Protein AF-A0A9D7AEM4-F1 (afdb_monomer_lite)

Sequence (130 aa):
NNSVTGILNKIYQEFGVHLTKQLSFRFASVSEAIKITQKLISDSPTKIGEFNVEKVEDMNNGIDGLPPTSGIRLMTKNGRIIVRPSGTEPKLKCYLEVITKPGNPQTNQAIAIQELDSLAKSVHQLLTTI

pLDDT: mean 96.38, std 3.58, range [65.12, 98.81]

Radius of gyration: 16.23 Å; chains: 1; bounding box: 40×34×40 Å

Secondary structure (DSSP, 8-state):
--SHHHHHHHHHHHH--EEEEEEEEE-S-HHHHHHHHHHHHHS--SEETTEEEEEEEEGGG-BTTB---S-EEEEETTEEEEEEE-SSSSEEEEEEEEE--SS-HHHHHHHHHHHHHHHHHHHHHHHHH-

Foldseek 3Di:
DPDPVVVVQVCCQAANDKDKDKDKDADPDLVVLLVLQVCCLVPPDCDQQPWGFPDKDQQQPPDPPGHRDRWIWTDTPFWIWIWHRPNPHRMIMIMTIGTDGRRRNVVRVVVRVVVRVSNVVSVVVVSVVD

Structure (mmCIF, N/CA/C/O backbone):
data_AF-A0A9D7AEM4-F1
#
_entry.id   AF-A0A9D7AEM4-F1
#
loo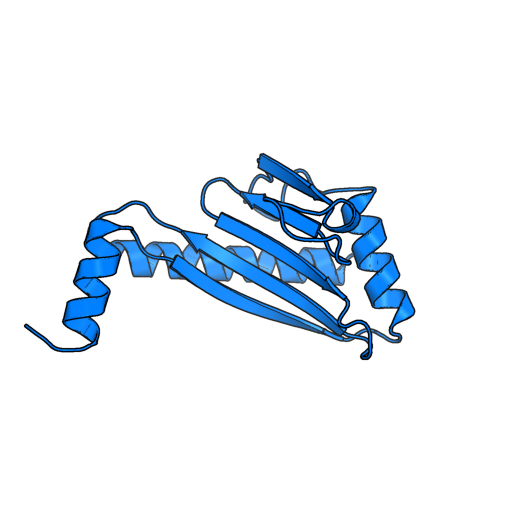p_
_atom_site.group_PDB
_atom_site.id
_atom_site.type_symbol
_atom_site.label_atom_id
_atom_site.label_alt_id
_atom_site.label_comp_id
_atom_site.label_asym_id
_atom_site.label_entity_id
_atom_site.label_seq_id
_atom_site.pdbx_PDB_ins_code
_atom_site.Cartn_x
_atom_site.Cartn_y
_atom_site.Cartn_z
_atom_site.occupancy
_atom_site.B_iso_or_equiv
_atom_site.auth_seq_id
_atom_site.auth_comp_id
_atom_site.auth_asym_id
_atom_site.auth_atom_id
_atom_site.pdbx_PDB_model_num
ATOM 1 N N . ASN A 1 1 ? -17.229 17.658 22.893 1.00 65.12 1 ASN A N 1
ATOM 2 C CA . ASN A 1 1 ? -15.781 17.945 22.906 1.00 65.12 1 ASN A CA 1
ATOM 3 C C . ASN A 1 1 ? -15.349 18.243 21.474 1.00 65.12 1 ASN A C 1
ATOM 5 O O . ASN A 1 1 ? -15.470 17.350 20.643 1.00 65.12 1 ASN A O 1
ATOM 9 N N . ASN A 1 2 ? -14.960 19.489 21.181 1.00 87.38 2 ASN A N 1
ATOM 10 C CA . ASN A 1 2 ? -14.613 19.971 19.831 1.00 87.38 2 ASN A CA 1
ATOM 11 C C . ASN A 1 2 ? -13.093 20.104 19.635 1.00 87.38 2 ASN A C 1
ATOM 13 O O . ASN A 1 2 ? -12.639 20.846 18.771 1.00 87.38 2 ASN A O 1
ATOM 17 N N . SER A 1 3 ? -12.291 19.418 20.453 1.00 96.38 3 SER A N 1
ATOM 18 C CA . SER A 1 3 ? -10.854 19.328 20.206 1.00 96.38 3 SER A CA 1
ATOM 19 C C . SER A 1 3 ? -10.576 18.576 18.902 1.00 96.38 3 SER A C 1
ATOM 21 O O . SER A 1 3 ? -11.360 17.716 18.495 1.00 96.38 3 SER A O 1
ATOM 23 N N . VAL A 1 4 ? -9.426 18.853 18.281 1.00 96.06 4 VAL A N 1
ATOM 24 C CA . VAL A 1 4 ? -8.947 18.122 17.094 1.00 96.06 4 VAL A CA 1
ATOM 25 C C . VAL A 1 4 ? -8.972 16.614 17.347 1.00 96.06 4 VAL A C 1
ATOM 27 O O . VAL A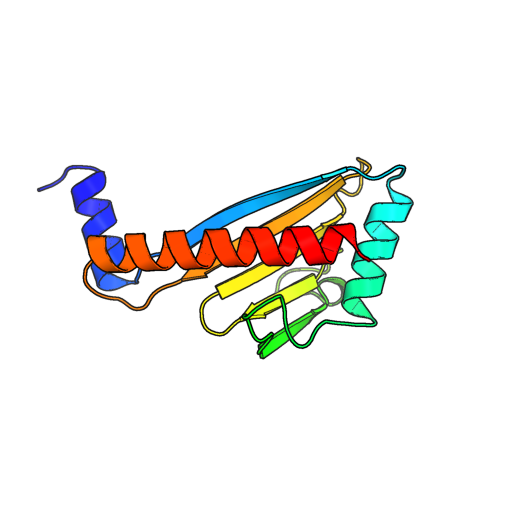 1 4 ? -9.559 15.867 16.572 1.00 96.06 4 VAL A O 1
ATOM 30 N N . THR A 1 5 ? -8.439 16.166 18.487 1.00 94.56 5 THR A N 1
ATOM 31 C CA . THR A 1 5 ? -8.463 14.754 18.893 1.00 94.56 5 THR A CA 1
ATOM 32 C C . THR A 1 5 ? -9.884 14.216 19.058 1.00 94.56 5 THR A C 1
ATOM 34 O O . THR A 1 5 ? -10.166 13.092 18.661 1.00 94.56 5 THR A O 1
ATOM 37 N N . GLY A 1 6 ? -10.802 15.006 19.622 1.00 96.19 6 GLY A N 1
ATOM 38 C CA . GLY A 1 6 ? -12.201 14.609 19.778 1.00 96.19 6 GLY A CA 1
ATOM 39 C C . GLY A 1 6 ? -12.914 14.425 18.438 1.00 96.19 6 GLY A C 1
ATOM 40 O O . GLY A 1 6 ? -13.682 13.479 18.287 1.00 96.19 6 GLY A O 1
ATOM 41 N N . ILE A 1 7 ? -12.639 15.293 17.463 1.00 96.50 7 ILE A N 1
ATOM 42 C CA . ILE A 1 7 ? -13.185 15.189 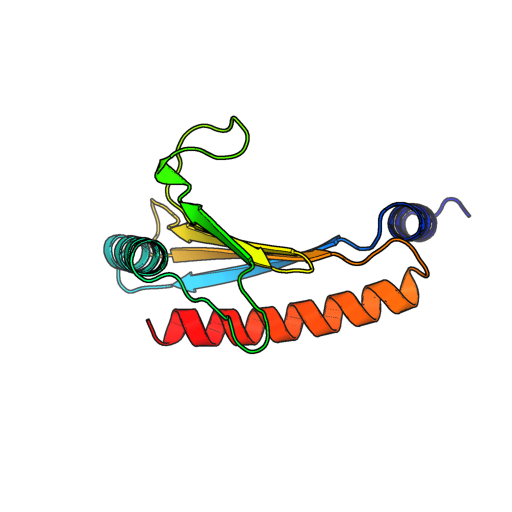16.103 1.00 96.50 7 ILE A CA 1
ATOM 43 C C . ILE A 1 7 ? -12.565 13.998 15.365 1.00 96.50 7 ILE A C 1
ATOM 45 O O . ILE A 1 7 ? -13.302 13.198 14.797 1.00 96.50 7 ILE A O 1
ATOM 49 N N . LEU A 1 8 ? -11.243 13.817 15.440 1.00 95.25 8 LEU A N 1
ATOM 50 C CA . LEU A 1 8 ? -10.565 12.655 14.855 1.00 95.25 8 LEU A CA 1
ATOM 51 C C . LEU A 1 8 ? -11.105 11.340 15.421 1.00 95.25 8 LEU A C 1
ATOM 53 O O . LEU A 1 8 ? -11.395 10.424 14.662 1.00 95.25 8 LEU A O 1
ATOM 57 N N . ASN A 1 9 ? -11.325 11.262 16.734 1.00 96.12 9 ASN A N 1
ATOM 58 C CA . ASN A 1 9 ? -11.910 10.076 17.355 1.00 96.12 9 ASN A CA 1
ATOM 59 C C . ASN A 1 9 ? -13.328 9.791 16.845 1.00 96.12 9 ASN A C 1
ATOM 61 O O . ASN A 1 9 ? -13.667 8.629 16.667 1.00 96.12 9 ASN A O 1
ATOM 65 N N . LYS A 1 10 ? -14.144 10.815 16.565 1.00 96.75 10 LYS A N 1
ATOM 66 C CA . LYS A 1 10 ? -15.466 10.610 15.948 1.00 96.75 10 LYS A CA 1
ATOM 67 C C . LYS A 1 10 ? -15.349 10.057 14.527 1.00 96.75 10 LYS A C 1
ATOM 69 O O . LYS A 1 10 ? -16.057 9.114 14.201 1.00 96.75 10 LYS A O 1
ATOM 74 N N . ILE A 1 11 ? -14.421 10.583 13.725 1.00 96.81 11 ILE A N 1
ATOM 75 C CA . ILE A 1 11 ? -14.142 10.069 12.374 1.00 96.81 11 ILE A CA 1
ATOM 76 C C . ILE A 1 11 ? -13.692 8.606 12.450 1.00 96.81 11 ILE A C 1
ATOM 78 O O . ILE A 1 11 ? -14.235 7.759 11.750 1.00 96.81 11 ILE A O 1
ATOM 82 N N . TYR A 1 12 ? -12.757 8.283 13.347 1.00 97.19 12 TYR A N 1
ATOM 83 C CA . TYR A 1 12 ? -12.298 6.908 13.551 1.00 97.19 12 TYR A CA 1
ATOM 84 C C . TYR A 1 12 ? -13.396 5.981 14.060 1.00 97.19 12 TYR A C 1
ATOM 86 O O . TYR A 1 12 ? -13.407 4.797 13.732 1.00 97.19 12 TYR A O 1
ATOM 94 N N . GLN A 1 13 ? -14.323 6.510 14.853 1.00 97.75 13 GLN A N 1
ATOM 95 C CA . GLN A 1 13 ? -15.457 5.741 15.329 1.00 97.75 13 GLN A CA 1
ATOM 96 C C . GLN 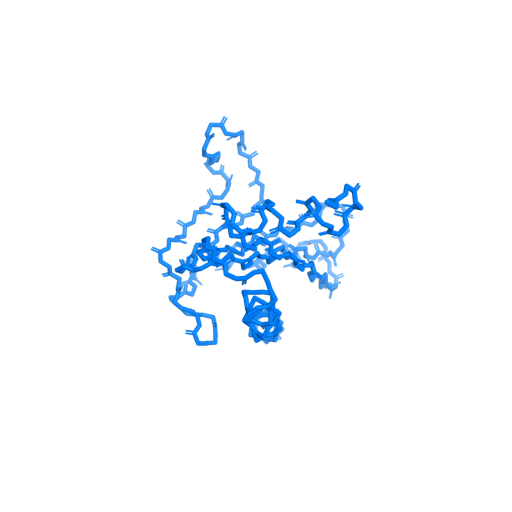A 1 13 ? -16.436 5.409 14.205 1.00 97.75 13 GLN A C 1
ATOM 98 O O . GLN A 1 13 ? -16.937 4.289 14.172 1.00 97.75 13 GLN A O 1
ATOM 103 N N . GLU A 1 14 ? -16.693 6.352 13.301 1.00 98.00 14 GLU A N 1
ATOM 104 C CA . GLU A 1 14 ? -17.669 6.208 12.218 1.00 98.00 14 GLU A CA 1
ATOM 105 C C . GLU A 1 14 ? -17.119 5.441 11.010 1.00 98.00 14 GLU A C 1
ATOM 107 O O . GLU A 1 14 ? -17.815 4.598 10.450 1.00 98.00 14 GLU A O 1
ATOM 112 N N . PHE A 1 15 ? -15.863 5.689 10.637 1.00 97.38 15 PHE A N 1
ATOM 113 C CA . PHE A 1 15 ? -15.268 5.171 9.400 1.00 97.38 15 PHE A CA 1
ATOM 114 C C . PHE A 1 15 ? -14.135 4.173 9.633 1.00 97.38 15 PHE A C 1
ATOM 116 O O . PHE A 1 15 ? -13.688 3.522 8.694 1.00 97.38 15 PHE A O 1
ATOM 123 N N . GLY A 1 16 ? -13.703 4.007 10.883 1.00 97.75 16 GLY A N 1
ATOM 124 C CA . GLY A 1 16 ? -12.517 3.234 11.214 1.00 97.75 16 GLY A CA 1
ATOM 125 C C . GLY A 1 16 ? -11.243 4.073 11.165 1.00 97.75 16 GLY A C 1
ATOM 126 O O . GLY A 1 16 ? -11.199 5.206 10.682 1.00 97.75 16 GLY A O 1
ATOM 127 N N . VAL A 1 17 ? -10.177 3.517 11.724 1.00 98.00 17 VAL A N 1
ATOM 128 C CA . VAL A 1 17 ? -8.845 4.125 11.696 1.00 98.00 17 VAL A CA 1
ATOM 129 C C . VAL A 1 17 ? -8.164 3.775 10.381 1.00 98.00 17 VAL A C 1
ATOM 131 O O . VAL A 1 17 ? -8.096 2.598 10.045 1.00 98.00 17 VAL A O 1
ATOM 134 N N . HIS A 1 18 ? -7.603 4.781 9.710 1.00 97.56 18 HIS A N 1
ATOM 135 C CA . HIS A 1 18 ? -6.700 4.637 8.569 1.00 97.56 18 HIS A CA 1
ATOM 136 C C . HIS A 1 18 ? -5.313 5.130 8.986 1.00 97.56 18 HIS A C 1
ATOM 138 O O . HIS A 1 18 ? -5.114 6.333 9.161 1.00 97.56 18 HIS A O 1
ATOM 144 N N . LEU A 1 19 ? -4.358 4.220 9.179 1.00 97.81 19 LEU A N 1
ATOM 145 C CA . LEU A 1 19 ? -2.971 4.585 9.462 1.00 97.81 19 LEU A CA 1
ATOM 146 C C . LEU A 1 19 ? -2.088 4.297 8.268 1.00 97.81 19 LEU A C 1
ATOM 148 O O . LEU A 1 19 ? -2.144 3.223 7.677 1.00 97.81 19 LEU A O 1
ATOM 152 N N . THR A 1 20 ? -1.214 5.251 7.968 1.00 98.25 20 THR A N 1
ATOM 153 C CA . THR A 1 20 ? -0.272 5.142 6.861 1.00 98.25 20 THR A CA 1
ATOM 154 C C . THR A 1 20 ? 1.166 5.261 7.334 1.00 98.25 20 THR A C 1
ATOM 156 O O . THR A 1 20 ? 1.466 6.066 8.216 1.00 98.25 20 THR A O 1
ATOM 159 N N . LYS A 1 21 ? 2.076 4.530 6.689 1.00 98.56 21 LYS A N 1
ATOM 160 C CA . LYS A 1 21 ? 3.527 4.660 6.877 1.00 98.56 21 LYS A CA 1
ATOM 161 C C . LYS A 1 21 ? 4.210 4.664 5.521 1.00 98.56 21 LYS A C 1
ATOM 163 O O . LYS A 1 21 ? 3.809 3.936 4.620 1.00 98.56 21 LYS A O 1
ATOM 168 N N . GLN A 1 22 ? 5.251 5.473 5.375 1.00 98.06 22 GLN A N 1
ATOM 169 C CA . GLN A 1 22 ? 6.093 5.453 4.184 1.00 98.06 22 GLN A CA 1
ATOM 170 C C . GLN A 1 22 ? 7.437 4.823 4.530 1.00 98.06 22 GLN A C 1
ATOM 172 O O . GLN A 1 22 ? 8.076 5.218 5.504 1.00 98.06 22 GLN A O 1
ATOM 177 N N . LEU A 1 23 ? 7.880 3.892 3.695 1.00 98.19 23 LEU A N 1
ATOM 178 C CA . LEU A 1 23 ? 9.251 3.407 3.660 1.00 98.19 23 LEU A CA 1
ATOM 179 C C . LEU A 1 23 ? 9.938 3.950 2.405 1.00 98.19 23 LEU A C 1
ATOM 181 O O . LEU A 1 23 ? 9.319 4.082 1.348 1.00 98.19 23 LEU A O 1
ATOM 185 N N . SER A 1 24 ? 11.225 4.257 2.520 1.00 96.81 24 SER A N 1
ATOM 186 C CA . SER A 1 24 ? 12.053 4.675 1.393 1.00 96.81 24 SER A CA 1
ATOM 187 C C . SER A 1 24 ? 13.328 3.851 1.391 1.00 96.81 24 SER A C 1
ATOM 189 O O . SER A 1 24 ? 14.096 3.894 2.347 1.00 96.81 24 SER A O 1
ATOM 191 N N . PHE A 1 25 ? 13.571 3.155 0.290 1.00 96.75 25 PHE A N 1
ATOM 192 C CA . PHE A 1 25 ? 14.767 2.349 0.074 1.00 96.75 25 PHE A CA 1
ATOM 193 C C . PHE A 1 25 ? 15.662 3.071 -0.917 1.00 96.75 25 PHE A C 1
ATOM 195 O O . PHE A 1 25 ? 15.160 3.679 -1.864 1.00 96.75 25 PHE A O 1
ATOM 202 N N . ARG A 1 26 ? 16.973 3.028 -0.694 1.00 95.62 26 ARG A N 1
ATOM 203 C CA . ARG A 1 26 ? 17.965 3.592 -1.607 1.00 95.62 26 ARG A CA 1
ATOM 204 C C . ARG A 1 26 ? 18.741 2.454 -2.254 1.00 95.62 26 ARG A C 1
ATOM 206 O O . ARG A 1 26 ? 19.176 1.544 -1.561 1.00 95.62 26 ARG A O 1
ATOM 213 N N . PHE A 1 27 ? 18.912 2.555 -3.563 1.00 93.94 27 PHE A N 1
ATOM 214 C CA . PHE A 1 27 ? 19.601 1.579 -4.402 1.00 93.94 27 PHE A CA 1
ATOM 215 C C . PHE A 1 27 ? 20.846 2.201 -5.037 1.00 93.94 27 PHE A C 1
ATOM 217 O O . PHE A 1 27 ? 21.092 3.403 -4.885 1.00 93.94 27 PHE A O 1
ATOM 224 N N . ALA A 1 28 ? 21.639 1.398 -5.749 1.00 94.25 28 ALA A N 1
ATOM 225 C CA . ALA A 1 28 ? 22.834 1.894 -6.423 1.00 94.25 28 ALA A CA 1
ATOM 226 C C . ALA A 1 28 ? 22.479 2.764 -7.639 1.00 94.25 28 ALA A C 1
ATOM 228 O O . ALA A 1 28 ? 23.234 3.666 -8.001 1.00 94.25 28 ALA A O 1
ATOM 229 N N . SER A 1 29 ? 21.319 2.532 -8.265 1.00 96.12 29 SER A N 1
ATOM 230 C CA . SER A 1 29 ? 20.875 3.296 -9.434 1.00 96.12 29 SER A CA 1
ATOM 231 C C . SER A 1 29 ? 19.353 3.427 -9.541 1.00 96.12 29 SER A C 1
ATOM 233 O O . SER A 1 29 ? 18.592 2.667 -8.942 1.00 96.12 29 SER A O 1
ATOM 235 N N . VAL A 1 30 ? 18.899 4.389 -10.352 1.00 96.00 30 VAL A N 1
ATOM 236 C CA . VAL A 1 30 ? 17.480 4.530 -10.736 1.00 96.00 30 VAL A CA 1
ATOM 237 C C . VAL A 1 30 ? 16.984 3.253 -11.421 1.00 96.00 30 VAL A C 1
ATOM 239 O O . VAL A 1 30 ? 15.906 2.754 -11.103 1.00 96.00 30 VAL A O 1
ATOM 242 N N . SER A 1 31 ? 17.797 2.686 -12.316 1.00 95.62 31 SER A N 1
ATOM 243 C CA . SER A 1 31 ? 17.471 1.467 -13.060 1.00 95.62 31 SER A CA 1
ATOM 244 C C . SER A 1 31 ? 17.249 0.258 -12.152 1.00 95.62 31 SER A C 1
ATOM 246 O O . SER A 1 31 ? 16.418 -0.588 -12.461 1.00 95.62 31 SER A O 1
ATOM 248 N N . GLU A 1 32 ? 17.958 0.167 -11.029 1.00 94.88 32 GLU A N 1
ATOM 249 C CA . GLU A 1 32 ? 17.768 -0.904 -10.047 1.00 94.88 32 GLU A CA 1
ATOM 250 C C . GLU A 1 32 ? 16.406 -0.800 -9.347 1.00 94.88 32 GLU A C 1
ATOM 252 O O . GLU A 1 32 ? 15.667 -1.781 -9.302 1.00 94.88 32 GLU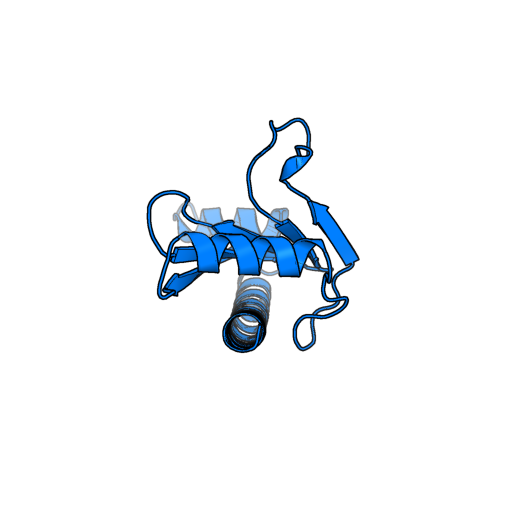 A O 1
ATOM 257 N N . ALA A 1 33 ? 16.000 0.401 -8.917 1.00 95.25 33 ALA A N 1
ATOM 258 C CA . ALA A 1 33 ? 14.669 0.621 -8.343 1.00 95.25 33 ALA A CA 1
ATOM 259 C C . ALA A 1 33 ? 13.537 0.290 -9.343 1.00 95.25 33 ALA A C 1
ATOM 261 O O . ALA A 1 33 ? 12.501 -0.268 -8.965 1.00 95.25 33 ALA A O 1
ATOM 262 N N . ILE A 1 34 ? 13.742 0.595 -10.631 1.00 94.81 34 ILE A N 1
ATOM 263 C CA . ILE A 1 34 ? 12.811 0.224 -11.708 1.00 94.81 34 ILE A CA 1
ATOM 264 C C . ILE A 1 34 ? 12.745 -1.302 -11.862 1.00 94.81 34 ILE A C 1
ATOM 266 O O . ILE A 1 34 ? 11.647 -1.857 -11.874 1.00 94.81 34 ILE A O 1
ATOM 270 N N . LYS A 1 35 ? 13.896 -1.988 -11.916 1.00 95.19 35 LYS A N 1
ATOM 271 C CA . LYS A 1 35 ? 13.970 -3.456 -12.034 1.00 95.19 35 LYS A CA 1
ATOM 272 C C . LYS A 1 35 ? 13.267 -4.168 -10.882 1.00 95.19 35 LYS A C 1
ATOM 274 O O . LYS A 1 35 ? 12.522 -5.110 -11.124 1.00 95.19 35 LYS A O 1
ATOM 279 N N . ILE A 1 36 ? 13.451 -3.702 -9.648 1.00 95.12 36 ILE A N 1
ATOM 280 C CA . ILE A 1 36 ? 12.774 -4.263 -8.468 1.00 95.12 36 ILE A CA 1
ATOM 281 C C . ILE A 1 36 ? 11.257 -4.122 -8.594 1.00 95.12 36 ILE A C 1
ATOM 283 O O . ILE A 1 36 ? 10.524 -5.076 -8.348 1.00 95.12 36 ILE A O 1
ATOM 287 N N . THR A 1 37 ? 10.777 -2.959 -9.043 1.00 95.38 37 THR A N 1
ATOM 288 C CA . THR A 1 37 ? 9.339 -2.750 -9.266 1.00 95.38 37 THR A CA 1
ATOM 289 C C . THR A 1 37 ? 8.799 -3.683 -10.355 1.00 95.38 37 THR A C 1
ATOM 291 O O . THR A 1 37 ? 7.746 -4.283 -10.179 1.00 95.38 37 THR A O 1
ATOM 294 N N . GLN A 1 38 ? 9.531 -3.862 -11.458 1.00 95.31 38 GLN A N 1
ATOM 295 C CA . GLN A 1 38 ? 9.157 -4.793 -12.532 1.00 95.31 38 GLN A CA 1
ATOM 296 C C . GLN A 1 38 ? 9.162 -6.256 -12.066 1.00 95.31 38 GLN A C 1
ATOM 298 O O . GLN A 1 38 ? 8.279 -7.028 -12.443 1.00 95.31 38 GLN A O 1
ATOM 303 N N . LYS A 1 39 ? 10.121 -6.641 -11.217 1.00 95.94 39 LYS A N 1
ATOM 304 C CA . LYS A 1 39 ? 10.173 -7.975 -10.608 1.00 95.94 39 LYS A CA 1
ATOM 305 C C . LYS A 1 39 ? 8.966 -8.219 -9.704 1.00 95.94 39 LYS A C 1
ATOM 307 O O . LYS A 1 39 ? 8.332 -9.251 -9.837 1.00 95.94 39 LYS A O 1
ATOM 312 N N . LEU A 1 40 ? 8.573 -7.243 -8.884 1.00 96.44 40 LEU A N 1
ATOM 313 C CA . LEU A 1 40 ? 7.347 -7.335 -8.079 1.00 96.44 40 LEU A CA 1
ATOM 314 C C . LEU A 1 40 ? 6.078 -7.488 -8.927 1.00 96.44 40 LEU A C 1
ATOM 316 O O . LEU A 1 40 ? 5.145 -8.149 -8.490 1.00 96.44 40 LEU A O 1
ATOM 320 N N . ILE A 1 41 ? 6.018 -6.874 -10.112 1.00 96.31 41 ILE A N 1
ATOM 321 C CA . ILE A 1 41 ? 4.871 -7.006 -11.028 1.00 96.31 41 ILE A CA 1
ATOM 322 C C . ILE A 1 41 ? 4.848 -8.388 -11.691 1.00 96.31 41 ILE A C 1
ATOM 324 O O . ILE A 1 41 ? 3.790 -8.997 -11.801 1.00 96.31 41 ILE A O 1
ATOM 328 N N . SER A 1 42 ? 6.004 -8.879 -12.139 1.00 96.12 42 SER A N 1
ATOM 329 C CA . SER A 1 42 ? 6.105 -10.155 -12.866 1.00 96.12 42 SER A CA 1
ATOM 330 C C . SER A 1 42 ? 6.065 -11.389 -11.963 1.00 96.12 42 SER A C 1
ATOM 332 O O . SER A 1 42 ? 5.562 -12.425 -12.386 1.00 96.12 42 SER A O 1
ATOM 334 N N . ASP A 1 43 ? 6.554 -11.272 -10.731 1.00 96.31 43 ASP A N 1
ATOM 335 C CA . ASP A 1 43 ? 6.582 -12.322 -9.711 1.00 96.31 43 ASP A CA 1
ATOM 336 C C . ASP A 1 43 ? 5.987 -11.774 -8.408 1.00 96.31 43 ASP A C 1
ATOM 338 O O . ASP A 1 43 ? 6.673 -11.504 -7.416 1.00 96.31 43 ASP A O 1
ATOM 342 N N . SER A 1 44 ? 4.686 -11.479 -8.454 1.00 96.50 44 SER A N 1
ATOM 343 C CA . SER A 1 44 ? 3.998 -10.863 -7.325 1.00 96.50 44 SER A CA 1
ATOM 344 C C . SER A 1 44 ? 3.856 -11.828 -6.151 1.00 96.50 44 SER A C 1
ATOM 346 O O . SER A 1 44 ? 3.387 -12.956 -6.325 1.00 96.50 44 SER A O 1
ATOM 348 N N . PRO A 1 45 ? 4.172 -11.381 -4.923 1.00 96.19 45 PRO A N 1
ATOM 349 C CA . PRO A 1 45 ? 4.019 -12.226 -3.756 1.00 96.19 45 PRO A CA 1
ATOM 350 C C . PRO A 1 45 ? 2.538 -12.493 -3.475 1.00 96.19 45 PRO A C 1
ATOM 352 O O . PRO A 1 45 ? 1.712 -11.582 -3.491 1.00 96.19 45 PRO A O 1
ATOM 355 N N . THR A 1 46 ? 2.211 -13.732 -3.115 1.00 97.69 46 THR A N 1
ATOM 356 C CA . THR A 1 46 ? 0.893 -14.081 -2.557 1.00 97.69 46 THR A CA 1
ATOM 357 C C . THR A 1 46 ? 0.785 -13.740 -1.069 1.00 97.69 46 THR A C 1
ATOM 359 O O . THR A 1 46 ? -0.317 -13.661 -0.524 1.00 97.69 46 THR A O 1
ATOM 362 N N . LYS A 1 47 ? 1.927 -13.511 -0.402 1.00 97.56 47 LYS A N 1
ATOM 363 C CA . LYS A 1 47 ? 2.029 -13.106 1.004 1.00 97.56 47 LYS A CA 1
ATOM 364 C C . LYS A 1 47 ? 3.207 -12.175 1.252 1.00 97.56 47 LYS A C 1
ATOM 366 O O . LYS A 1 47 ? 4.266 -12.329 0.653 1.00 97.56 47 LYS A O 1
ATOM 371 N N . ILE A 1 48 ? 3.048 -11.272 2.211 1.00 97.50 48 ILE A N 1
ATOM 372 C CA . ILE A 1 48 ? 4.107 -10.401 2.721 1.00 97.50 48 ILE A CA 1
ATOM 373 C C . ILE A 1 48 ? 4.153 -10.591 4.231 1.00 97.50 48 ILE A C 1
ATOM 375 O O . ILE A 1 48 ? 3.309 -10.066 4.949 1.00 97.50 48 ILE A O 1
ATOM 379 N N . GLY A 1 49 ? 5.101 -11.395 4.714 1.00 96.00 49 GLY A N 1
ATOM 380 C CA . GLY A 1 49 ? 5.073 -11.877 6.097 1.00 96.00 49 GLY A CA 1
ATOM 381 C C . GLY A 1 49 ? 3.787 -12.663 6.373 1.00 96.00 49 GLY A C 1
ATOM 382 O O . GLY A 1 49 ? 3.482 -13.631 5.678 1.00 96.00 49 GLY A O 1
ATOM 383 N N . GLU A 1 50 ? 3.016 -12.224 7.365 1.00 96.44 50 GLU A N 1
ATOM 384 C CA . GLU A 1 50 ? 1.714 -12.809 7.723 1.00 96.44 50 GLU A CA 1
ATOM 385 C C . GLU A 1 50 ? 0.531 -12.277 6.891 1.00 96.44 50 GLU A C 1
ATOM 387 O O . GLU A 1 50 ? -0.570 -12.826 6.955 1.00 96.44 50 GLU A O 1
ATOM 392 N N . PHE A 1 51 ? 0.744 -11.236 6.081 1.00 98.19 51 PHE A N 1
ATOM 393 C CA . PHE A 1 51 ? -0.313 -10.570 5.324 1.00 98.19 51 PHE A CA 1
ATOM 394 C C . PHE A 1 51 ? -0.529 -11.252 3.972 1.00 98.19 51 PHE A C 1
ATOM 396 O O . PHE A 1 51 ? 0.361 -11.250 3.121 1.00 98.19 51 PHE A O 1
ATOM 403 N N . ASN A 1 52 ? -1.722 -11.804 3.745 1.00 98.44 52 ASN A N 1
ATOM 404 C CA . ASN A 1 52 ? -2.110 -12.302 2.424 1.00 98.44 52 ASN A CA 1
ATOM 405 C C . ASN A 1 52 ? -2.321 -11.133 1.454 1.00 98.44 52 ASN A C 1
ATOM 407 O O . ASN A 1 52 ? -2.952 -10.132 1.806 1.00 98.44 52 ASN A O 1
ATOM 411 N N . VAL A 1 53 ? -1.832 -11.295 0.228 1.00 98.62 53 VAL A N 1
ATOM 412 C CA . VAL A 1 53 ? -2.127 -10.394 -0.886 1.00 98.62 53 VAL A CA 1
ATOM 413 C C . VAL A 1 53 ? -3.396 -10.898 -1.567 1.00 98.62 53 VAL A C 1
ATOM 415 O O . VAL A 1 53 ? -3.409 -11.972 -2.160 1.00 98.62 53 VAL A O 1
ATOM 418 N N . GLU A 1 54 ? -4.479 -10.135 -1.445 1.00 98.31 54 GLU A N 1
ATOM 419 C CA . GLU A 1 54 ? -5.801 -10.487 -1.982 1.00 98.31 54 GLU A CA 1
ATOM 420 C C . GLU A 1 54 ? -5.987 -10.006 -3.422 1.00 98.31 54 GLU A C 1
ATOM 422 O O . GLU A 1 54 ? -6.738 -10.601 -4.194 1.00 98.31 54 GLU A O 1
ATOM 427 N N . LYS A 1 55 ? -5.295 -8.926 -3.797 1.00 98.19 55 LYS A N 1
ATOM 428 C CA . LYS A 1 55 ? -5.314 -8.387 -5.156 1.00 98.19 55 LYS A CA 1
ATOM 429 C C . LYS A 1 55 ? -3.971 -7.763 -5.494 1.00 98.19 55 LYS A C 1
ATOM 431 O O . LYS A 1 55 ? -3.386 -7.056 -4.676 1.00 98.19 55 LYS A O 1
ATOM 436 N N . VAL A 1 56 ? -3.529 -7.991 -6.721 1.00 98.31 56 VAL A N 1
ATOM 437 C CA . VAL A 1 56 ? -2.359 -7.354 -7.319 1.00 98.31 56 VAL A CA 1
ATOM 438 C C . VAL A 1 56 ? -2.837 -6.477 -8.463 1.00 98.31 56 VAL A C 1
ATOM 440 O O . VAL A 1 56 ? -3.615 -6.923 -9.304 1.00 98.31 56 VAL A O 1
ATOM 443 N N . GLU A 1 57 ? -2.372 -5.236 -8.505 1.00 98.06 57 GLU A N 1
ATOM 444 C CA . GLU A 1 57 ? -2.700 -4.291 -9.563 1.00 98.06 57 GLU A CA 1
ATOM 445 C C . GLU A 1 57 ? -1.426 -3.649 -10.105 1.00 98.06 57 GLU A C 1
ATOM 447 O O . GLU A 1 57 ? -0.711 -2.928 -9.401 1.00 98.06 57 GLU A O 1
ATOM 452 N N . ASP A 1 58 ? -1.158 -3.909 -11.382 1.00 97.88 58 ASP A N 1
ATOM 453 C CA . ASP A 1 58 ? -0.106 -3.242 -12.137 1.00 97.88 58 ASP A CA 1
ATOM 454 C C . ASP A 1 58 ? -0.556 -1.823 -12.506 1.00 97.88 58 ASP A C 1
ATOM 456 O O . ASP A 1 58 ? -1.460 -1.622 -13.323 1.00 97.88 58 ASP A O 1
ATOM 460 N N . MET A 1 59 ? 0.096 -0.825 -11.907 1.00 97.62 59 MET A N 1
ATOM 461 C CA . MET A 1 59 ? -0.264 0.580 -12.085 1.00 97.62 59 MET A CA 1
ATOM 462 C C . MET A 1 59 ? 0.112 1.111 -13.474 1.00 97.62 59 MET A C 1
ATOM 464 O O . MET A 1 59 ? -0.387 2.169 -13.870 1.00 97.62 59 MET A O 1
ATOM 468 N N . ASN A 1 60 ? 0.932 0.384 -14.246 1.00 96.50 60 ASN A N 1
ATOM 469 C CA . ASN A 1 60 ? 1.252 0.746 -15.629 1.00 96.50 60 ASN A CA 1
ATOM 470 C C . ASN A 1 60 ? 0.025 0.665 -16.553 1.00 96.50 60 ASN A C 1
ATOM 472 O O . ASN A 1 60 ? 0.042 1.253 -17.629 1.00 96.50 60 ASN A O 1
ATOM 476 N N . ASN A 1 61 ? -1.052 0.002 -16.126 1.00 97.12 61 ASN A N 1
ATOM 477 C CA . ASN A 1 61 ? -2.312 -0.060 -16.871 1.00 97.12 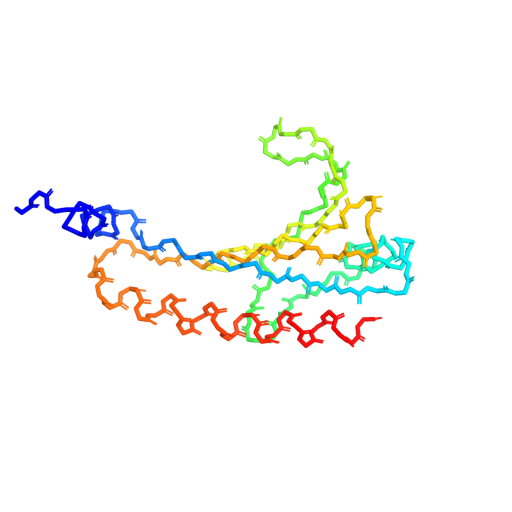61 ASN A CA 1
ATOM 478 C C . ASN A 1 61 ? -3.310 1.041 -16.467 1.00 97.12 61 ASN A C 1
ATOM 480 O O . ASN A 1 61 ? -4.371 1.163 -17.074 1.00 97.12 61 ASN A O 1
ATOM 484 N N . GLY A 1 62 ? -2.973 1.855 -15.459 1.00 96.94 62 GLY A N 1
ATOM 485 C CA . GLY A 1 62 ? -3.931 2.728 -14.781 1.00 96.94 62 GLY A CA 1
ATOM 486 C C . GLY A 1 62 ? -4.822 1.946 -13.808 1.00 96.94 62 GLY A C 1
ATOM 487 O O . GLY A 1 62 ? -5.039 0.746 -13.957 1.00 96.94 62 GLY A O 1
ATOM 488 N N . ILE A 1 63 ? -5.312 2.621 -12.767 1.00 96.38 63 ILE A N 1
ATOM 489 C CA . ILE A 1 63 ? -6.130 2.016 -11.699 1.00 96.38 63 ILE A CA 1
ATOM 490 C C . ILE A 1 63 ? -7.248 2.977 -11.301 1.00 96.38 63 ILE A C 1
ATOM 492 O O . ILE A 1 63 ? -7.009 4.174 -11.191 1.00 96.38 63 ILE A O 1
ATOM 496 N N . ASP A 1 64 ? -8.462 2.476 -11.075 1.00 95.06 64 ASP A N 1
ATOM 497 C CA . ASP A 1 64 ? -9.610 3.269 -10.597 1.00 95.06 64 ASP A CA 1
ATOM 498 C C . ASP A 1 64 ? -9.882 4.559 -11.409 1.00 95.06 64 ASP A C 1
ATOM 500 O O . ASP A 1 64 ? -10.237 5.599 -10.857 1.00 95.06 64 ASP A O 1
ATOM 504 N N . GLY A 1 65 ? -9.675 4.516 -12.731 1.00 95.62 65 GLY A N 1
ATOM 505 C CA . GLY A 1 65 ? -9.836 5.675 -13.623 1.00 95.62 65 GLY A CA 1
ATOM 506 C C . GLY A 1 65 ? -8.664 6.667 -13.618 1.00 95.62 65 GLY A C 1
ATOM 507 O O . GLY A 1 65 ? -8.711 7.670 -14.328 1.00 95.62 65 GLY A O 1
ATOM 508 N N . LEU A 1 66 ? -7.604 6.395 -12.853 1.00 95.38 66 LEU A N 1
ATOM 509 C CA . LEU A 1 66 ? -6.360 7.162 -12.869 1.00 95.38 66 LEU A CA 1
ATOM 510 C C . LEU A 1 66 ? -5.466 6.734 -14.041 1.00 95.38 66 LEU A C 1
ATOM 512 O O . LEU A 1 66 ? -5.435 5.548 -14.387 1.00 95.38 66 LEU A O 1
ATOM 516 N N . PRO A 1 67 ? -4.698 7.672 -14.630 1.00 97.44 67 PRO A N 1
ATOM 517 C CA . PRO A 1 67 ? -3.803 7.356 -15.733 1.00 97.44 67 PRO A CA 1
ATOM 518 C C . PRO A 1 67 ? -2.690 6.382 -15.309 1.00 97.44 67 PRO A C 1
ATOM 520 O O . PRO A 1 67 ? -2.319 6.337 -14.129 1.00 97.44 67 PRO A O 1
ATOM 523 N N . PRO A 1 68 ? -2.109 5.649 -16.274 1.00 97.56 68 PRO A N 1
ATOM 524 C CA . PRO A 1 68 ? -0.916 4.840 -16.075 1.00 97.56 68 PRO A CA 1
ATOM 525 C C . PRO A 1 68 ? 0.199 5.546 -15.308 1.00 97.56 68 PRO A C 1
ATOM 527 O O . PRO A 1 68 ? 0.568 6.685 -15.597 1.00 97.56 68 PRO A O 1
ATOM 530 N N . THR A 1 69 ? 0.797 4.832 -14.360 1.00 94.69 69 THR A N 1
ATOM 531 C CA . THR A 1 69 ? 2.020 5.258 -13.683 1.00 94.69 69 THR A CA 1
ATOM 532 C C . THR A 1 69 ? 2.863 4.050 -13.306 1.00 94.69 69 THR A C 1
ATOM 534 O O . THR A 1 69 ? 2.338 3.012 -12.926 1.00 94.69 69 THR A O 1
ATOM 537 N N . SER A 1 70 ? 4.187 4.214 -13.287 1.00 94.56 70 SER A N 1
ATOM 538 C CA . SER A 1 70 ? 5.077 3.172 -12.776 1.00 94.56 70 SER A CA 1
ATOM 539 C C . SER A 1 70 ? 4.777 2.870 -11.305 1.00 94.56 70 SER A C 1
ATOM 541 O O . SER A 1 70 ? 4.779 3.779 -10.460 1.00 94.56 70 SER A O 1
ATOM 543 N N . GLY A 1 71 ? 4.497 1.599 -11.022 1.00 97.06 71 GLY A N 1
ATOM 544 C CA . GLY A 1 71 ? 4.225 1.102 -9.684 1.00 97.06 71 GLY A CA 1
ATOM 545 C C . GLY A 1 71 ? 3.406 -0.179 -9.663 1.00 97.06 71 GLY A C 1
ATOM 546 O O . GLY A 1 71 ? 2.898 -0.638 -10.683 1.00 97.06 71 GLY A O 1
ATOM 547 N N . ILE A 1 72 ? 3.247 -0.713 -8.462 1.00 98.31 72 ILE A N 1
ATOM 548 C CA . ILE A 1 72 ? 2.372 -1.841 -8.155 1.00 98.31 72 ILE A CA 1
ATOM 549 C C . ILE A 1 72 ? 1.568 -1.517 -6.898 1.00 98.31 72 ILE A C 1
ATOM 551 O O . ILE A 1 72 ? 2.111 -0.955 -5.940 1.00 98.31 72 ILE A O 1
ATOM 555 N N . ARG A 1 73 ? 0.277 -1.864 -6.901 1.00 98.56 73 ARG A N 1
ATOM 556 C CA . ARG A 1 73 ? -0.602 -1.801 -5.730 1.00 98.56 73 ARG A CA 1
ATOM 557 C C . ARG A 1 73 ? -0.994 -3.217 -5.322 1.00 98.56 73 ARG A C 1
ATOM 559 O O . ARG A 1 73 ? -1.531 -3.975 -6.121 1.00 98.56 73 ARG A O 1
ATOM 566 N N . LEU A 1 74 ? -0.708 -3.564 -4.075 1.00 98.56 74 LEU A N 1
ATOM 567 C CA . LEU A 1 74 ? -1.056 -4.841 -3.462 1.00 98.56 74 LEU A CA 1
ATOM 568 C C . LEU A 1 74 ? -2.124 -4.579 -2.407 1.00 98.56 74 LEU A C 1
ATOM 570 O O . LEU A 1 74 ? -1.892 -3.805 -1.478 1.00 98.56 74 LEU A O 1
ATOM 574 N N . MET A 1 75 ? -3.284 -5.205 -2.550 1.00 98.44 75 MET A N 1
ATOM 575 C CA . MET A 1 75 ? -4.371 -5.115 -1.580 1.00 98.44 75 MET A CA 1
ATOM 576 C C . MET A 1 75 ? -4.247 -6.258 -0.580 1.00 98.44 75 MET A C 1
ATOM 578 O O . MET A 1 75 ? -4.016 -7.406 -0.962 1.00 98.44 75 MET A O 1
ATOM 582 N N . THR A 1 76 ? -4.420 -5.943 0.696 1.00 98.19 76 THR A N 1
ATOM 583 C CA . THR A 1 76 ? -4.551 -6.919 1.777 1.00 98.19 76 THR A CA 1
ATOM 584 C C . THR A 1 76 ? -5.947 -6.797 2.376 1.00 98.19 76 THR A C 1
ATOM 586 O O . THR A 1 76 ? -6.646 -5.807 2.149 1.00 98.19 76 THR A O 1
ATOM 589 N N . LYS A 1 77 ? -6.336 -7.769 3.204 1.00 97.00 77 LYS A N 1
ATOM 590 C CA . LYS A 1 77 ? -7.630 -7.762 3.900 1.00 97.00 77 LYS A CA 1
ATOM 591 C C . LYS A 1 77 ? -7.946 -6.437 4.607 1.00 97.00 77 LYS A C 1
ATOM 593 O O . LYS A 1 77 ? -9.088 -5.985 4.607 1.00 97.00 77 LYS A O 1
ATOM 598 N N . ASN A 1 78 ? -6.928 -5.843 5.230 1.00 96.25 78 ASN A N 1
ATOM 599 C CA . ASN A 1 78 ? -7.043 -4.654 6.071 1.00 96.25 78 ASN A CA 1
ATOM 600 C C . ASN A 1 78 ? -6.238 -3.478 5.503 1.00 96.25 78 ASN A C 1
ATOM 602 O O . ASN A 1 78 ? -5.771 -2.646 6.273 1.00 96.25 78 ASN A O 1
ATOM 606 N N . GLY A 1 79 ? -6.025 -3.379 4.189 1.00 97.31 79 GLY A N 1
ATOM 607 C CA . GLY A 1 79 ? -5.345 -2.210 3.635 1.00 97.31 79 GLY A CA 1
ATOM 608 C C . GLY A 1 79 ? -4.626 -2.454 2.322 1.00 97.31 79 GLY A C 1
ATOM 609 O O . GLY A 1 79 ? -5.070 -3.229 1.474 1.00 97.31 79 GLY A O 1
ATOM 610 N N . ARG A 1 80 ? -3.526 -1.727 2.118 1.00 98.38 80 ARG A N 1
ATOM 611 C CA . ARG A 1 80 ? -2.780 -1.772 0.857 1.00 98.38 80 ARG A CA 1
ATOM 612 C C . ARG A 1 80 ? -1.319 -1.384 1.004 1.00 98.38 80 ARG A C 1
ATOM 614 O O . ARG A 1 80 ? -0.919 -0.677 1.927 1.00 98.38 80 ARG A O 1
ATOM 621 N N . ILE A 1 81 ? -0.545 -1.816 0.020 1.00 98.75 81 ILE A N 1
ATOM 622 C CA . ILE A 1 81 ? 0.871 -1.518 -0.157 1.00 98.75 81 ILE A CA 1
ATOM 623 C C . ILE A 1 81 ? 1.034 -0.979 -1.573 1.00 98.75 81 ILE A C 1
ATOM 625 O O . ILE A 1 81 ? 0.597 -1.609 -2.533 1.00 98.75 81 ILE A O 1
ATOM 629 N N . ILE A 1 82 ? 1.659 0.183 -1.720 1.00 98.50 82 ILE A N 1
ATOM 630 C CA . ILE A 1 82 ? 1.968 0.774 -3.023 1.00 98.50 82 ILE A CA 1
ATOM 631 C C . ILE A 1 82 ? 3.475 0.929 -3.132 1.00 98.50 82 ILE A C 1
ATOM 633 O O . ILE A 1 82 ? 4.064 1.682 -2.360 1.00 98.50 82 ILE A O 1
ATOM 637 N N . VAL A 1 83 ? 4.088 0.269 -4.112 1.00 98.19 83 VAL A N 1
ATOM 638 C CA . VAL A 1 83 ? 5.529 0.359 -4.379 1.00 98.19 83 VAL A CA 1
ATOM 639 C C . VAL A 1 83 ? 5.749 1.116 -5.682 1.00 98.19 83 VAL A C 1
ATOM 641 O O . VAL A 1 83 ? 5.192 0.749 -6.716 1.00 98.19 83 VAL A O 1
ATOM 644 N N . ARG A 1 84 ? 6.545 2.192 -5.639 1.00 97.00 84 ARG A N 1
ATOM 645 C CA . ARG A 1 84 ? 6.833 3.046 -6.802 1.00 97.00 84 ARG A CA 1
ATOM 646 C C . ARG A 1 84 ? 8.304 3.464 -6.852 1.00 97.00 84 ARG A C 1
ATOM 648 O O . ARG A 1 84 ? 8.833 3.928 -5.835 1.00 97.00 84 ARG A O 1
ATOM 655 N N . PRO A 1 85 ? 8.970 3.384 -8.017 1.00 96.62 85 PRO A N 1
ATOM 656 C CA . PRO A 1 85 ? 10.282 3.989 -8.189 1.00 96.62 85 PRO A CA 1
ATOM 657 C C . PRO A 1 85 ? 10.137 5.515 -8.202 1.00 96.62 85 PRO A C 1
ATOM 659 O O . PRO A 1 85 ? 9.153 6.056 -8.705 1.00 96.62 85 PRO A O 1
ATOM 662 N N . SER A 1 86 ? 11.122 6.236 -7.663 1.00 92.81 86 SER A N 1
ATOM 663 C CA . SER A 1 86 ? 11.075 7.704 -7.615 1.00 92.81 86 SER A CA 1
ATOM 664 C C . SER A 1 86 ? 11.226 8.372 -8.991 1.00 92.81 86 SER A C 1
ATOM 666 O O . SER A 1 86 ? 10.993 9.573 -9.103 1.00 92.81 86 SER A O 1
ATOM 668 N N . GLY A 1 87 ? 11.658 7.636 -10.018 1.00 86.88 87 GLY A N 1
ATOM 669 C CA . GLY A 1 87 ? 11.843 8.115 -11.394 1.00 86.88 87 GLY A CA 1
ATOM 670 C C . GLY A 1 87 ? 13.113 8.940 -11.620 1.00 86.88 87 GLY A C 1
ATOM 671 O O . GLY A 1 87 ? 13.796 8.739 -12.616 1.00 86.88 87 GLY A O 1
ATOM 672 N N . THR A 1 88 ? 13.466 9.825 -10.689 1.00 91.25 88 THR A N 1
ATOM 673 C CA . THR A 1 88 ? 14.631 10.726 -10.806 1.00 91.25 88 THR A CA 1
ATOM 674 C C . THR A 1 88 ? 15.748 10.429 -9.810 1.00 91.25 88 THR A C 1
ATOM 676 O O . THR A 1 88 ? 16.892 10.816 -10.023 1.00 91.25 88 THR A O 1
ATOM 679 N N . GLU A 1 89 ? 15.438 9.720 -8.728 1.00 94.69 89 GLU A N 1
ATOM 680 C CA . GLU A 1 89 ? 16.397 9.328 -7.699 1.00 94.69 89 GLU A CA 1
ATOM 681 C C . GLU A 1 89 ? 16.515 7.800 -7.642 1.00 94.69 89 GLU A C 1
ATOM 683 O O . GLU A 1 89 ? 15.535 7.108 -7.940 1.00 94.69 89 GLU A O 1
ATOM 688 N N . PRO A 1 90 ? 17.669 7.250 -7.212 1.00 95.62 90 PRO A N 1
ATOM 689 C CA . PRO A 1 90 ? 17.851 5.817 -6.984 1.00 95.62 90 PRO A CA 1
ATOM 690 C C . PRO A 1 90 ? 17.121 5.382 -5.703 1.00 95.62 90 PRO A C 1
ATOM 692 O O . PRO A 1 90 ? 17.724 4.907 -4.741 1.00 95.62 90 PRO A O 1
ATOM 695 N N . LYS A 1 91 ? 15.811 5.636 -5.653 1.00 96.25 91 LYS A N 1
ATOM 696 C CA . LYS A 1 91 ? 14.940 5.396 -4.511 1.00 96.25 91 LYS A CA 1
ATOM 697 C C . LYS A 1 91 ? 13.679 4.659 -4.931 1.00 96.25 91 LYS A C 1
ATOM 699 O O . LYS A 1 91 ? 13.081 4.966 -5.964 1.00 96.25 91 LYS A O 1
ATOM 704 N N . LEU A 1 92 ? 13.238 3.764 -4.060 1.00 97.12 92 LEU A N 1
ATOM 705 C CA . LEU A 1 92 ? 11.941 3.106 -4.123 1.00 97.12 92 LEU A CA 1
ATOM 706 C C . LEU A 1 92 ? 11.107 3.580 -2.935 1.00 97.12 92 LEU A C 1
ATOM 708 O O . LEU A 1 92 ? 11.523 3.426 -1.785 1.00 97.12 92 LEU A O 1
ATOM 712 N N . LYS A 1 93 ? 9.950 4.179 -3.212 1.00 97.69 93 LYS A N 1
ATOM 713 C CA . LYS A 1 93 ? 9.000 4.605 -2.184 1.00 97.69 93 LYS A CA 1
ATOM 714 C C . LYS A 1 93 ? 7.941 3.529 -2.032 1.00 97.69 93 LYS A C 1
ATOM 716 O O . LYS A 1 93 ? 7.361 3.083 -3.021 1.00 97.69 93 LYS A O 1
ATOM 721 N N . CYS A 1 94 ? 7.696 3.133 -0.794 1.00 98.19 94 CYS A N 1
ATOM 722 C CA . CYS A 1 94 ? 6.653 2.190 -0.447 1.00 98.19 94 CYS A CA 1
ATOM 723 C C . CYS A 1 94 ? 5.685 2.846 0.539 1.00 98.19 94 CYS A C 1
ATOM 725 O O . CYS A 1 94 ? 6.097 3.307 1.603 1.00 98.19 94 CYS A O 1
ATOM 727 N N . TYR A 1 95 ? 4.411 2.916 0.171 1.00 98.44 95 TYR A N 1
ATOM 728 C CA . TYR A 1 95 ? 3.347 3.479 0.992 1.00 98.44 95 TYR A CA 1
ATOM 729 C C . TYR A 1 95 ? 2.495 2.342 1.531 1.00 98.44 95 TYR A C 1
ATOM 731 O O . TYR A 1 95 ? 1.953 1.551 0.763 1.00 98.44 95 TYR A O 1
ATOM 739 N N . LEU A 1 96 ? 2.401 2.273 2.848 1.00 98.81 96 LEU A N 1
ATOM 740 C CA . LEU A 1 96 ? 1.655 1.269 3.586 1.00 98.81 96 LEU A CA 1
ATOM 741 C C . LEU A 1 96 ? 0.418 1.930 4.165 1.00 98.81 96 LEU A C 1
ATOM 743 O O . LEU A 1 96 ? 0.516 3.041 4.688 1.00 98.81 96 LEU A O 1
ATOM 747 N N . GLU A 1 97 ? -0.707 1.239 4.111 1.00 98.75 97 GLU A N 1
ATOM 748 C CA . GLU A 1 97 ? -1.934 1.623 4.793 1.00 98.75 97 GLU A CA 1
ATOM 749 C C . GLU A 1 97 ? -2.516 0.405 5.503 1.00 98.75 97 GLU A C 1
ATOM 751 O O . GLU A 1 97 ? -2.620 -0.667 4.905 1.00 98.75 97 GLU A O 1
ATOM 756 N N . VAL A 1 98 ? -2.911 0.602 6.758 1.00 98.62 98 VAL A N 1
ATOM 757 C CA . VAL A 1 98 ? -3.756 -0.318 7.515 1.00 98.62 98 VAL A CA 1
ATOM 758 C C . VAL A 1 98 ? -5.046 0.402 7.874 1.00 98.62 98 VAL A C 1
ATOM 760 O O . VAL A 1 98 ? -5.023 1.530 8.376 1.00 98.62 98 VAL A O 1
ATOM 763 N N . ILE A 1 99 ? -6.163 -0.269 7.625 1.00 98.19 99 ILE A N 1
ATOM 764 C CA . ILE A 1 99 ? -7.509 0.187 7.932 1.00 98.19 99 ILE A CA 1
ATOM 765 C C . ILE A 1 99 ? -8.160 -0.750 8.946 1.00 98.19 99 ILE A C 1
ATOM 767 O O . ILE A 1 99 ? -8.003 -1.969 8.894 1.00 98.19 99 ILE A O 1
ATOM 771 N N . THR A 1 100 ? -8.928 -0.181 9.864 1.00 98.31 100 THR A N 1
ATOM 772 C CA . THR A 1 100 ? -9.765 -0.940 10.801 1.00 98.31 100 THR A CA 1
ATOM 773 C C . THR A 1 100 ? -11.232 -0.700 10.494 1.00 98.31 100 THR A C 1
ATOM 775 O O . THR A 1 100 ? -11.592 0.261 9.820 1.00 98.31 100 THR A O 1
ATOM 778 N N . LYS A 1 101 ? -12.104 -1.568 11.007 1.00 97.25 101 LYS A N 1
ATOM 779 C CA . LYS A 1 101 ? -13.546 -1.317 10.961 1.00 97.25 101 LYS A CA 1
ATOM 780 C C . LYS A 1 101 ? -13.919 -0.150 11.890 1.00 97.25 101 LYS A C 1
ATOM 782 O O . LYS A 1 101 ? -13.213 0.071 12.875 1.00 97.25 101 LYS A O 1
ATOM 787 N N . PRO A 1 102 ? -15.046 0.539 11.644 1.00 97.69 102 PRO A N 1
ATOM 788 C CA . PRO A 1 102 ? -15.646 1.470 12.603 1.00 97.69 102 PRO A CA 1
ATOM 789 C C . PRO A 1 102 ? -15.753 0.861 14.009 1.00 97.69 102 PRO A C 1
ATOM 791 O O . PRO A 1 102 ? -15.981 -0.344 14.148 1.00 97.69 102 PRO A O 1
ATOM 794 N N . GLY A 1 103 ? -15.578 1.663 15.061 1.00 96.06 103 GLY A N 1
ATOM 795 C CA . GLY A 1 103 ? -15.585 1.145 16.431 1.00 96.06 103 GLY A CA 1
ATOM 796 C C . GLY A 1 103 ? -14.869 2.023 17.451 1.00 96.06 103 GLY A C 1
ATOM 797 O O . GLY A 1 103 ? -14.799 3.237 17.308 1.00 96.06 103 GLY A O 1
ATOM 798 N N . ASN A 1 104 ? -14.357 1.418 18.524 1.00 97.56 104 ASN A N 1
ATOM 799 C CA . ASN A 1 104 ? -13.651 2.163 19.563 1.00 97.56 104 ASN A CA 1
ATOM 800 C C . ASN A 1 104 ? -12.328 2.737 19.009 1.00 97.56 104 ASN A C 1
ATOM 802 O O . ASN A 1 104 ? -11.446 1.952 18.652 1.00 97.56 104 ASN A O 1
ATOM 806 N N . PRO A 1 105 ? -12.141 4.072 18.975 1.00 96.19 105 PRO A N 1
ATOM 807 C CA . PRO A 1 105 ? -10.954 4.673 18.372 1.00 96.19 105 PRO A CA 1
ATOM 808 C C . PRO A 1 105 ? -9.647 4.251 19.040 1.00 96.19 105 PRO A C 1
ATOM 810 O O . PRO A 1 105 ? -8.677 3.979 18.344 1.00 96.19 105 PRO A O 1
ATOM 813 N N . GLN A 1 106 ? -9.611 4.153 20.370 1.00 96.06 106 GLN A N 1
ATOM 814 C CA . GLN A 1 106 ? -8.396 3.804 21.110 1.00 96.06 106 GLN A CA 1
ATOM 815 C C . GLN A 1 106 ? -7.968 2.361 20.824 1.00 96.06 106 GLN A C 1
ATOM 817 O O . GLN A 1 106 ? -6.803 2.109 20.516 1.00 96.06 106 GLN A O 1
ATOM 822 N N . THR A 1 107 ? -8.913 1.420 20.877 1.00 97.75 107 THR A N 1
ATOM 823 C CA . THR A 1 107 ? -8.658 0.012 20.547 1.00 97.75 107 THR A CA 1
ATOM 824 C C . THR A 1 107 ? -8.231 -0.140 19.090 1.00 97.75 107 THR A C 1
ATOM 826 O O . THR A 1 107 ? -7.223 -0.784 18.808 1.00 97.75 107 THR A O 1
ATOM 829 N N . ASN A 1 108 ? -8.952 0.496 18.165 1.00 97.88 108 ASN A N 1
ATOM 830 C CA . ASN A 1 108 ? -8.658 0.416 16.738 1.00 97.88 108 ASN A CA 1
ATOM 831 C C . ASN A 1 108 ? -7.296 1.026 16.391 1.00 97.88 108 ASN A C 1
ATOM 833 O O . ASN A 1 108 ? -6.569 0.470 15.574 1.00 97.88 108 ASN A O 1
ATOM 837 N N . GLN A 1 109 ? -6.917 2.136 17.028 1.00 97.75 109 GLN A N 1
ATOM 838 C CA . GLN A 1 109 ? -5.595 2.730 16.845 1.00 97.75 109 GLN A CA 1
ATOM 839 C C . GLN A 1 109 ? -4.488 1.785 17.304 1.00 97.75 109 GLN A C 1
ATOM 841 O O . GLN A 1 109 ? -3.518 1.606 16.574 1.00 97.75 109 GLN A O 1
ATOM 846 N N . ALA A 1 110 ? -4.631 1.155 18.473 1.00 98.06 110 ALA A N 1
ATOM 847 C CA . ALA A 1 110 ? -3.637 0.205 18.970 1.00 98.06 110 ALA A CA 1
ATOM 848 C C . ALA A 1 110 ? -3.452 -0.985 18.009 1.00 98.06 110 ALA A C 1
ATOM 850 O O . ALA A 1 110 ? -2.318 -1.332 17.678 1.00 98.06 110 ALA A O 1
ATOM 851 N N . ILE A 1 111 ? -4.557 -1.547 17.503 1.00 97.50 111 ILE A N 1
ATOM 852 C CA . ILE A 1 111 ? -4.538 -2.627 16.502 1.00 97.50 111 ILE A CA 1
ATOM 853 C C . ILE A 1 111 ? -3.850 -2.158 15.216 1.00 97.50 111 ILE A C 1
ATOM 855 O O . ILE A 1 111 ? -2.924 -2.810 14.739 1.00 97.50 111 ILE A O 1
ATOM 859 N N . ALA A 1 112 ? -4.258 -1.003 14.682 1.00 98.12 112 ALA A N 1
ATOM 860 C CA . ALA A 1 112 ? -3.709 -0.468 13.441 1.00 98.12 112 ALA A CA 1
ATOM 861 C C . ALA A 1 112 ? -2.204 -0.179 13.548 1.00 98.12 112 ALA A C 1
ATOM 863 O O . ALA A 1 112 ? -1.470 -0.441 12.600 1.00 98.12 112 ALA A O 1
ATOM 864 N N . ILE A 1 113 ? -1.727 0.333 14.690 1.00 98.50 113 ILE A N 1
ATOM 865 C CA . ILE A 1 113 ? -0.296 0.575 14.938 1.00 98.50 113 ILE A CA 1
ATOM 866 C C . ILE A 1 113 ? 0.477 -0.744 14.903 1.00 98.50 113 ILE A C 1
ATOM 868 O O . ILE A 1 113 ? 1.484 -0.846 14.202 1.00 98.50 113 ILE A O 1
ATOM 872 N N . GLN A 1 114 ? -0.006 -1.760 15.622 1.00 98.31 114 GLN A N 1
ATOM 873 C CA . GLN A 1 114 ? 0.648 -3.065 15.678 1.00 98.31 114 GLN A CA 1
ATOM 874 C C . GLN A 1 114 ? 0.709 -3.730 14.295 1.00 98.31 114 GLN A C 1
ATOM 876 O O . GLN A 1 114 ? 1.777 -4.191 13.884 1.00 98.31 114 GLN A O 1
ATOM 881 N N . GLU A 1 115 ? -0.409 -3.750 13.564 1.00 98.44 115 GLU A N 1
ATOM 882 C CA . GLU A 1 115 ? -0.465 -4.304 12.207 1.00 98.44 115 GLU A CA 1
ATOM 883 C C . GLU A 1 115 ? 0.451 -3.528 11.249 1.00 98.44 115 GLU A C 1
ATOM 885 O O . GLU A 1 115 ? 1.219 -4.138 10.505 1.00 98.44 115 GLU A O 1
ATOM 890 N N . LEU A 1 116 ? 0.442 -2.191 11.295 1.00 98.69 116 LEU A N 1
ATOM 891 C CA . LEU A 1 116 ? 1.256 -1.354 10.411 1.00 98.69 116 LEU A CA 1
ATOM 892 C C . LEU A 1 116 ? 2.757 -1.528 10.664 1.00 98.69 116 LEU A C 1
ATOM 894 O O . LEU A 1 116 ? 3.544 -1.534 9.715 1.00 98.69 116 LEU A O 1
ATOM 898 N N . ASP A 1 117 ? 3.171 -1.697 11.919 1.00 98.50 117 ASP A N 1
ATOM 899 C CA . ASP A 1 117 ? 4.568 -1.963 12.254 1.00 98.50 117 ASP A CA 1
ATOM 900 C C . ASP A 1 117 ? 5.012 -3.372 11.840 1.00 98.50 117 ASP A C 1
ATOM 902 O O . ASP A 1 117 ? 6.134 -3.525 11.344 1.00 98.50 117 ASP A O 1
ATOM 906 N N . SER A 1 118 ? 4.155 -4.391 11.982 1.00 98.44 118 SER A N 1
ATOM 907 C CA . SER A 1 118 ? 4.438 -5.743 11.469 1.00 98.44 118 SER A CA 1
ATOM 908 C C . SER A 1 118 ? 4.538 -5.753 9.940 1.00 98.44 118 SER A C 1
ATOM 910 O O . SER A 1 118 ? 5.493 -6.290 9.363 1.00 98.44 118 SER A O 1
ATOM 912 N N . LEU A 1 119 ? 3.606 -5.071 9.269 1.00 98.62 119 LEU A N 1
ATOM 913 C CA . LEU A 1 119 ? 3.605 -4.932 7.820 1.00 98.62 119 LEU A CA 1
ATOM 914 C C . LEU A 1 119 ? 4.860 -4.204 7.336 1.00 98.62 119 LEU A C 1
ATOM 916 O O . LEU A 1 119 ? 5.513 -4.655 6.397 1.00 98.62 119 LEU A O 1
ATOM 920 N N . ALA A 1 120 ? 5.248 -3.117 8.006 1.00 98.56 120 ALA A N 1
ATOM 921 C CA . ALA A 1 120 ? 6.448 -2.365 7.662 1.00 98.56 120 ALA A CA 1
ATOM 922 C C . ALA A 1 120 ? 7.722 -3.209 7.760 1.00 98.56 120 ALA A C 1
ATOM 924 O O . ALA A 1 120 ? 8.570 -3.130 6.871 1.00 98.56 120 ALA A O 1
ATOM 925 N N . LYS A 1 121 ? 7.850 -4.044 8.798 1.00 98.50 121 LYS A N 1
ATOM 926 C CA . LYS A 1 121 ? 8.974 -4.984 8.934 1.00 98.50 121 LYS A CA 1
ATOM 927 C C . LYS A 1 121 ? 8.983 -6.011 7.803 1.00 98.50 121 LYS A C 1
ATOM 929 O O . LYS A 1 121 ? 10.023 -6.222 7.187 1.00 98.50 121 LYS A O 1
ATOM 934 N N . SER A 1 122 ? 7.825 -6.592 7.494 1.00 98.19 122 SER A N 1
ATOM 935 C CA . SER A 1 122 ? 7.689 -7.620 6.456 1.00 98.19 122 SER A CA 1
ATOM 936 C C . SER A 1 122 ? 7.976 -7.072 5.053 1.00 98.19 122 SER A C 1
ATOM 938 O O . SER A 1 122 ? 8.687 -7.698 4.270 1.00 98.19 122 SER A O 1
ATOM 940 N N . VAL A 1 123 ? 7.485 -5.867 4.746 1.00 98.00 123 VAL A N 1
ATOM 941 C CA . VAL A 1 123 ? 7.783 -5.160 3.490 1.00 98.00 123 VAL A CA 1
ATOM 942 C C . VAL A 1 123 ? 9.258 -4.788 3.408 1.00 98.00 123 VAL A C 1
ATOM 944 O O . VAL A 1 123 ? 9.865 -4.951 2.352 1.00 98.00 123 VAL A O 1
ATOM 947 N N . HIS A 1 124 ? 9.847 -4.303 4.504 1.00 97.88 124 HIS A N 1
ATOM 948 C CA . HIS A 1 124 ? 11.277 -4.023 4.538 1.00 97.88 124 HIS A CA 1
ATOM 949 C C . HIS A 1 124 ? 12.086 -5.277 4.222 1.00 97.88 124 HIS A C 1
ATOM 951 O O . HIS A 1 124 ? 12.935 -5.230 3.340 1.00 97.88 124 HIS A O 1
ATOM 957 N N . GLN A 1 125 ? 11.793 -6.398 4.886 1.00 97.06 125 GLN A N 1
ATOM 958 C CA . GLN A 1 125 ? 12.463 -7.669 4.628 1.00 97.06 125 GLN A CA 1
ATOM 959 C C . GLN A 1 125 ? 12.352 -8.069 3.153 1.00 97.06 125 GLN A C 1
ATOM 961 O O . GLN A 1 125 ? 13.388 -8.244 2.515 1.00 97.06 125 GLN A O 1
ATOM 966 N N . LEU A 1 126 ? 11.132 -8.112 2.601 1.00 95.56 126 LEU A N 1
ATOM 967 C CA . LEU A 1 126 ? 10.880 -8.440 1.194 1.00 95.56 126 LEU A CA 1
ATOM 968 C C . LEU A 1 126 ? 11.746 -7.599 0.245 1.00 95.56 126 LEU A C 1
ATOM 970 O O . LEU A 1 126 ? 12.443 -8.144 -0.608 1.00 95.56 126 LEU A O 1
ATOM 974 N N . LEU A 1 127 ? 11.722 -6.273 0.406 1.00 93.44 127 LEU A N 1
ATOM 975 C CA . LEU A 1 127 ? 12.393 -5.347 -0.511 1.00 93.44 127 LEU A CA 1
ATOM 976 C C . LEU A 1 127 ? 13.917 -5.328 -0.356 1.00 93.44 127 LEU A C 1
ATOM 978 O O . LEU A 1 127 ? 14.605 -4.890 -1.271 1.00 93.44 127 LEU A O 1
ATOM 982 N N . THR A 1 128 ? 14.447 -5.814 0.767 1.00 90.44 128 THR A N 1
ATOM 983 C CA . THR A 1 128 ? 15.895 -6.007 0.956 1.00 90.44 128 THR A CA 1
ATOM 984 C C . THR A 1 128 ? 16.411 -7.370 0.490 1.00 90.44 128 THR A C 1
ATOM 986 O O . THR A 1 128 ? 17.617 -7.594 0.520 1.00 90.44 128 THR A O 1
ATOM 989 N N . THR A 1 129 ? 15.525 -8.278 0.070 1.00 88.44 129 THR A N 1
ATOM 990 C CA . THR A 1 129 ? 15.881 -9.635 -0.391 1.00 88.44 129 THR A CA 1
ATOM 991 C C . THR A 1 129 ? 15.577 -9.905 -1.866 1.00 88.44 129 THR A C 1
ATOM 993 O O . THR A 1 129 ? 15.896 -10.988 -2.355 1.00 88.44 129 THR A O 1
ATOM 996 N N . ILE A 1 130 ? 14.928 -8.965 -2.559 1.00 85.19 130 ILE A N 1
ATOM 997 C CA . ILE A 1 130 ? 14.620 -9.059 -3.997 1.00 85.19 130 ILE A CA 1
ATOM 998 C C . ILE A 1 130 ? 15.861 -8.803 -4.845 1.00 85.19 130 ILE A C 1
ATOM 1000 O O . ILE A 1 130 ? 15.983 -9.530 -5.865 1.00 85.19 130 ILE A O 1
#